Protein AF-A0A5F8H776-F1 (afdb_monomer_lite)

Organism: Monodelphis domestica (NCBI:txid13616)

Radius of gyration: 31.59 Å; chains: 1; bounding box: 44×84×73 Å

Secondary structure (DSSP, 8-state):
-HHHHHHHHHHHHHHHHHHHHHHHHHHHHHHHGGGSHHHHTTHHHHHHHHHHHHHT--SS----HHHHHH--GGGG----TTSHHHHHHS--SSS------PPP----TTTSPPPPPPPPP-----------PPPP-

Structure (mmCIF, N/CA/C/O backbone):
data_AF-A0A5F8H776-F1
#
_entry.id   AF-A0A5F8H776-F1
#
loop_
_atom_site.group_PDB
_atom_site.id
_atom_site.type_symbol
_atom_site.label_atom_id
_atom_site.label_alt_id
_atom_site.label_comp_id
_atom_site.label_asym_id
_atom_site.label_entity_id
_atom_site.label_seq_id
_atom_site.pdbx_PDB_ins_code
_atom_site.Cartn_x
_atom_site.Cartn_y
_atom_site.Cartn_z
_atom_site.occupancy
_atom_site.B_iso_or_equiv
_atom_site.auth_seq_id
_atom_site.auth_comp_id
_atom_site.auth_asym_id
_atom_site.auth_atom_id
_atom_site.pdbx_PDB_model_num
ATOM 1 N N . MET A 1 1 ? 20.740 -5.719 -23.276 1.00 62.81 1 MET A N 1
ATOM 2 C CA . MET A 1 1 ? 20.007 -6.564 -22.302 1.00 62.81 1 MET A CA 1
ATOM 3 C C . MET A 1 1 ? 20.424 -6.310 -20.851 1.00 62.81 1 MET A C 1
ATOM 5 O O . MET A 1 1 ? 19.534 -6.065 -20.051 1.00 62.81 1 MET A O 1
ATOM 9 N N . TRP A 1 2 ? 21.721 -6.272 -20.513 1.00 81.56 2 TRP A N 1
ATOM 10 C CA . TRP A 1 2 ? 22.219 -6.060 -19.136 1.00 81.56 2 TRP A CA 1
ATOM 11 C C . TRP A 1 2 ? 21.735 -4.767 -18.444 1.00 81.56 2 TRP A C 1
ATOM 13 O O . TRP A 1 2 ? 21.344 -4.794 -17.279 1.00 81.56 2 TRP A O 1
ATOM 23 N N . ALA A 1 3 ? 21.694 -3.645 -19.167 1.00 90.19 3 ALA A N 1
ATOM 24 C CA . ALA A 1 3 ? 21.239 -2.368 -18.610 1.00 90.19 3 ALA A CA 1
ATOM 25 C C . ALA A 1 3 ? 19.757 -2.398 -18.186 1.00 90.19 3 ALA A C 1
ATOM 27 O O . ALA A 1 3 ? 19.393 -1.852 -17.147 1.00 90.19 3 ALA A O 1
ATOM 28 N N . LEU A 1 4 ? 18.901 -3.084 -18.953 1.00 90.25 4 LEU A N 1
ATOM 29 C CA . LEU A 1 4 ? 17.468 -3.174 -18.663 1.00 90.25 4 LEU A CA 1
ATOM 30 C C . LEU A 1 4 ? 17.189 -4.088 -17.464 1.00 90.25 4 LEU A C 1
ATOM 32 O O . LEU A 1 4 ? 16.355 -3.760 -16.622 1.00 90.25 4 LEU A O 1
ATOM 36 N N . SER A 1 5 ? 17.901 -5.212 -17.353 1.00 89.19 5 SER A N 1
ATOM 37 C CA . SER A 1 5 ? 17.802 -6.092 -16.184 1.00 89.19 5 SER A CA 1
ATOM 38 C C . SER A 1 5 ? 18.318 -5.411 -14.915 1.00 89.19 5 SER A C 1
ATOM 40 O O . SER A 1 5 ? 17.674 -5.518 -13.874 1.00 89.19 5 SER A O 1
ATOM 42 N N . ALA A 1 6 ? 19.419 -4.656 -15.007 1.00 93.06 6 ALA A N 1
ATOM 43 C CA . ALA A 1 6 ? 19.951 -3.882 -13.886 1.00 93.06 6 ALA A CA 1
ATOM 44 C C . ALA A 1 6 ? 18.955 -2.808 -13.418 1.00 93.06 6 ALA A C 1
ATOM 46 O O . ALA A 1 6 ? 18.639 -2.731 -12.230 1.00 93.06 6 ALA A O 1
ATOM 47 N N . LEU A 1 7 ? 18.383 -2.042 -14.355 1.00 92.12 7 LEU A N 1
ATOM 48 C CA . LEU A 1 7 ? 17.344 -1.057 -14.052 1.00 92.12 7 LEU A CA 1
ATOM 49 C C . LEU A 1 7 ? 16.106 -1.712 -13.426 1.00 92.12 7 LEU A C 1
ATOM 51 O O . LEU A 1 7 ? 15.575 -1.214 -12.436 1.00 92.12 7 LEU A O 1
ATOM 55 N N . SER A 1 8 ? 15.655 -2.843 -13.973 1.00 91.56 8 SER A N 1
ATOM 56 C CA . SER A 1 8 ? 14.513 -3.582 -13.432 1.00 91.56 8 SER A CA 1
ATOM 57 C C . SER A 1 8 ? 14.758 -4.041 -11.995 1.00 91.56 8 SER A C 1
ATOM 59 O O . SER A 1 8 ? 13.864 -3.894 -11.163 1.00 91.56 8 SER A O 1
ATOM 61 N N . SER A 1 9 ? 15.959 -4.540 -11.687 1.00 91.81 9 SER A N 1
ATOM 62 C CA . SER A 1 9 ? 16.340 -4.921 -10.323 1.00 91.81 9 SER A CA 1
ATOM 63 C C . SER A 1 9 ? 16.273 -3.724 -9.379 1.00 91.81 9 SER A C 1
ATOM 65 O O . SER A 1 9 ? 15.569 -3.772 -8.374 1.00 91.81 9 SER A O 1
ATOM 67 N N . TYR A 1 10 ? 16.910 -2.610 -9.752 1.00 93.69 10 TYR A N 1
ATOM 68 C CA . TYR A 1 10 ? 16.922 -1.396 -8.936 1.00 93.69 10 TYR A CA 1
ATOM 69 C C . TYR A 1 10 ? 15.509 -0.859 -8.655 1.00 93.69 10 TYR A C 1
ATOM 71 O O . TYR A 1 10 ? 15.172 -0.512 -7.521 1.00 93.69 10 TYR A O 1
ATOM 79 N N . LEU A 1 11 ? 14.644 -0.824 -9.674 1.00 91.25 11 LEU A N 1
ATOM 80 C CA . LEU A 1 11 ? 13.258 -0.378 -9.517 1.00 91.25 11 LEU A CA 1
ATOM 81 C C . LEU A 1 11 ? 12.442 -1.317 -8.620 1.00 91.25 11 LEU A C 1
ATOM 83 O O . LEU A 1 11 ? 11.622 -0.840 -7.831 1.00 91.25 11 LEU A O 1
ATOM 87 N N . ARG A 1 12 ? 12.665 -2.633 -8.712 1.00 92.25 12 ARG A N 1
ATOM 88 C CA . ARG A 1 12 ? 12.017 -3.622 -7.837 1.00 92.25 12 ARG A CA 1
ATOM 89 C C . ARG A 1 12 ? 12.442 -3.447 -6.385 1.00 92.25 12 ARG A C 1
ATOM 91 O O . ARG A 1 12 ? 11.573 -3.477 -5.516 1.00 92.25 12 ARG A O 1
ATOM 98 N N . ASP A 1 13 ? 13.718 -3.184 -6.129 1.00 93.38 13 ASP A N 1
ATOM 99 C CA . ASP A 1 13 ? 14.226 -2.942 -4.775 1.00 93.38 13 ASP A CA 1
ATOM 100 C C . ASP A 1 13 ? 13.624 -1.669 -4.170 1.00 93.38 13 ASP A C 1
ATOM 102 O O . ASP A 1 13 ? 13.089 -1.686 -3.058 1.00 93.38 13 ASP A O 1
ATOM 106 N N . GLN A 1 14 ? 13.605 -0.574 -4.937 1.00 94.62 14 GLN A N 1
ATOM 107 C CA . GLN A 1 14 ? 12.960 0.678 -4.528 1.00 94.62 14 GLN A CA 1
ATOM 108 C C . GLN A 1 14 ? 11.465 0.490 -4.239 1.00 94.62 14 GLN A C 1
ATOM 110 O O . GLN A 1 14 ? 10.937 0.999 -3.245 1.00 94.62 14 GLN A O 1
ATOM 115 N N . TYR A 1 15 ? 10.763 -0.253 -5.093 1.00 93.06 15 TYR A N 1
ATOM 116 C CA . TYR A 1 15 ? 9.346 -0.539 -4.900 1.00 93.06 15 TYR A CA 1
ATOM 117 C C . TYR A 1 15 ? 9.097 -1.437 -3.677 1.00 93.06 15 TYR A C 1
ATOM 119 O O . TYR A 1 15 ? 8.172 -1.166 -2.908 1.00 93.06 15 TYR A O 1
ATOM 127 N N . CYS A 1 16 ? 9.952 -2.435 -3.438 1.00 95.38 16 CYS A N 1
ATOM 128 C CA . CYS A 1 16 ? 9.923 -3.276 -2.241 1.00 95.38 16 CYS A CA 1
ATOM 129 C C . CYS A 1 16 ? 10.079 -2.432 -0.968 1.00 95.38 16 CYS A C 1
ATOM 131 O O . CYS A 1 16 ? 9.277 -2.561 -0.042 1.00 95.38 16 CYS A O 1
ATOM 133 N N . TYR A 1 17 ? 11.034 -1.496 -0.941 1.00 95.88 17 TYR A N 1
ATOM 134 C CA . TYR A 1 17 ? 11.229 -0.596 0.199 1.00 95.88 17 TYR A CA 1
ATOM 135 C C . TYR A 1 17 ? 9.981 0.254 0.490 1.00 95.88 17 TYR A C 1
ATOM 137 O O . TYR A 1 17 ? 9.512 0.320 1.628 1.00 95.88 17 TYR A O 1
ATOM 145 N N . ARG A 1 18 ? 9.370 0.841 -0.549 1.00 95.50 18 ARG A N 1
ATOM 146 C CA . ARG A 1 18 ? 8.117 1.607 -0.407 1.00 95.50 18 ARG A CA 1
ATOM 147 C C . ARG A 1 18 ? 6.964 0.738 0.096 1.00 95.50 18 ARG A C 1
ATOM 149 O O . ARG A 1 18 ? 6.189 1.193 0.936 1.00 95.50 18 ARG A O 1
ATOM 156 N N . ARG A 1 19 ? 6.850 -0.511 -0.373 1.00 95.31 19 ARG A N 1
ATOM 157 C CA . ARG A 1 19 ? 5.840 -1.460 0.124 1.00 95.31 19 ARG A CA 1
ATOM 158 C C . ARG A 1 19 ? 6.065 -1.811 1.588 1.00 95.31 19 ARG A C 1
ATOM 160 O O . ARG A 1 19 ? 5.100 -1.779 2.341 1.00 95.31 19 ARG A O 1
ATOM 167 N N . ARG A 1 20 ? 7.308 -2.069 2.013 1.00 96.69 20 ARG A N 1
ATOM 168 C CA . ARG A 1 20 ? 7.642 -2.310 3.430 1.00 96.69 20 ARG A CA 1
ATOM 169 C C . ARG A 1 20 ? 7.168 -1.158 4.308 1.00 96.69 20 ARG A C 1
ATOM 171 O O . ARG A 1 20 ? 6.446 -1.403 5.265 1.00 96.69 20 ARG A O 1
ATOM 178 N N . LEU A 1 21 ? 7.470 0.082 3.921 1.00 96.69 21 LEU A N 1
ATOM 179 C CA . LEU A 1 21 ? 7.008 1.272 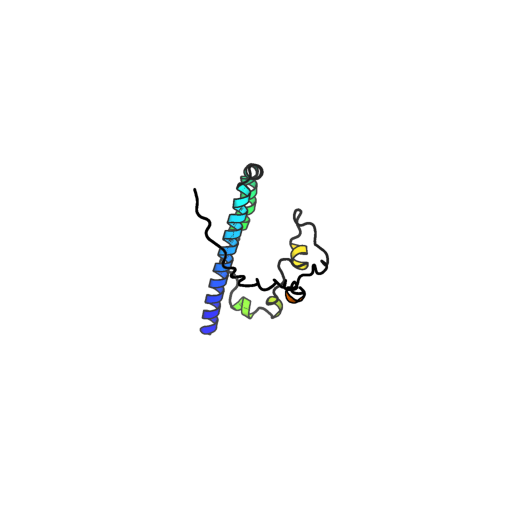4.639 1.00 96.69 21 LEU A CA 1
ATOM 180 C C . LEU A 1 21 ? 5.477 1.313 4.755 1.00 96.69 21 LEU A C 1
ATOM 182 O O . LEU A 1 21 ? 4.951 1.543 5.843 1.00 96.69 21 LEU A O 1
ATOM 186 N N . MET A 1 22 ? 4.751 1.062 3.662 1.00 95.62 22 MET A N 1
ATOM 187 C CA . MET A 1 22 ? 3.282 1.061 3.684 1.00 95.62 22 MET A CA 1
ATOM 188 C C . MET A 1 22 ? 2.708 -0.043 4.577 1.00 95.62 22 MET A C 1
ATOM 190 O O . MET A 1 22 ? 1.741 0.206 5.295 1.00 95.62 22 MET A O 1
ATOM 194 N N . LEU A 1 23 ? 3.315 -1.232 4.580 1.00 95.75 23 LEU A N 1
ATOM 195 C CA . LEU A 1 23 ? 2.913 -2.333 5.456 1.00 95.75 23 LEU A CA 1
ATOM 196 C C . LEU A 1 23 ? 3.175 -2.007 6.927 1.00 95.75 23 LEU A C 1
ATOM 198 O O . LEU A 1 23 ? 2.276 -2.166 7.745 1.00 95.75 23 LEU A O 1
ATOM 202 N N . THR A 1 24 ? 4.345 -1.457 7.255 1.00 96.56 24 THR A N 1
ATOM 203 C CA . THR A 1 24 ? 4.645 -0.990 8.614 1.00 96.56 24 THR A CA 1
ATOM 204 C C . THR A 1 24 ? 3.666 0.096 9.058 1.00 96.56 24 THR A C 1
ATOM 206 O O . THR A 1 24 ? 3.178 0.068 10.185 1.00 96.56 24 THR A O 1
ATOM 209 N N . ARG A 1 25 ? 3.325 1.045 8.177 1.00 96.75 25 ARG A N 1
ATOM 210 C CA . ARG A 1 25 ? 2.331 2.083 8.481 1.00 96.75 25 ARG A CA 1
ATOM 211 C C . ARG A 1 25 ? 0.952 1.483 8.754 1.00 96.75 25 ARG A C 1
ATOM 213 O O . ARG A 1 25 ? 0.269 1.952 9.663 1.00 96.75 25 ARG A O 1
ATOM 220 N N . LEU A 1 26 ? 0.545 0.471 7.989 1.00 93.88 26 LEU A N 1
ATOM 221 C CA . LEU A 1 26 ? -0.695 -0.264 8.233 1.00 93.88 26 LEU A CA 1
ATOM 222 C C . LEU A 1 26 ? -0.662 -0.939 9.610 1.00 93.88 26 LEU A C 1
ATOM 224 O O . LEU A 1 26 ? -1.606 -0.759 10.374 1.00 93.88 26 LEU A O 1
ATOM 228 N N . ASP A 1 27 ? 0.432 -1.623 9.953 1.00 93.44 27 ASP A N 1
ATOM 229 C CA . ASP A 1 27 ? 0.592 -2.311 11.242 1.00 93.44 27 ASP A CA 1
ATOM 230 C C . ASP A 1 27 ? 0.510 -1.336 12.424 1.00 93.44 27 ASP A C 1
ATOM 232 O O . ASP A 1 27 ? -0.207 -1.581 13.396 1.00 93.44 27 ASP A O 1
ATOM 236 N N . LEU A 1 28 ? 1.183 -0.186 12.324 1.00 94.56 28 LEU A N 1
ATOM 237 C CA . LEU A 1 28 ? 1.118 0.870 13.336 1.00 94.56 28 LEU A CA 1
ATOM 238 C C . LEU A 1 28 ? -0.286 1.474 13.451 1.00 94.56 28 LEU A C 1
ATOM 240 O O . LEU A 1 28 ? -0.764 1.707 14.558 1.00 94.56 28 LEU A O 1
ATOM 244 N N . THR A 1 29 ? -0.967 1.690 12.323 1.00 91.62 29 THR A N 1
ATOM 245 C CA . THR A 1 29 ? -2.339 2.225 12.314 1.00 91.62 29 THR A CA 1
ATOM 246 C C . THR A 1 29 ? -3.316 1.238 12.954 1.00 91.62 29 THR A C 1
ATOM 248 O O . THR A 1 29 ? -4.147 1.642 13.761 1.00 91.62 29 THR A O 1
ATOM 251 N N . ALA A 1 30 ? -3.192 -0.056 12.642 1.00 89.69 30 ALA A N 1
ATOM 252 C CA . ALA A 1 30 ? -3.977 -1.114 13.271 1.00 89.69 30 ALA A CA 1
ATOM 253 C C . ALA A 1 30 ? -3.709 -1.181 14.784 1.00 89.69 30 ALA A C 1
ATOM 255 O O . ALA A 1 30 ? -4.642 -1.267 15.578 1.00 89.69 30 ALA A O 1
ATOM 256 N N . SER A 1 31 ? -2.438 -1.065 15.180 1.00 88.81 31 SER A N 1
ATOM 257 C CA . SER A 1 31 ? -2.021 -1.112 16.583 1.00 88.81 31 SER A CA 1
ATOM 258 C C . SER A 1 31 ? -2.548 0.074 17.397 1.00 88.81 31 SER A C 1
ATOM 260 O O . SER A 1 31 ? -2.961 -0.107 18.540 1.00 88.81 31 SER A O 1
ATOM 262 N N . ALA A 1 32 ? -2.592 1.272 16.805 1.00 90.00 32 ALA A N 1
ATOM 263 C CA . ALA A 1 32 ? -3.075 2.487 17.462 1.00 90.00 32 ALA A CA 1
ATOM 264 C C . ALA A 1 32 ? -4.545 2.394 17.904 1.00 90.00 32 ALA A C 1
ATOM 266 O O . ALA A 1 32 ? -4.934 3.033 18.881 1.00 90.00 32 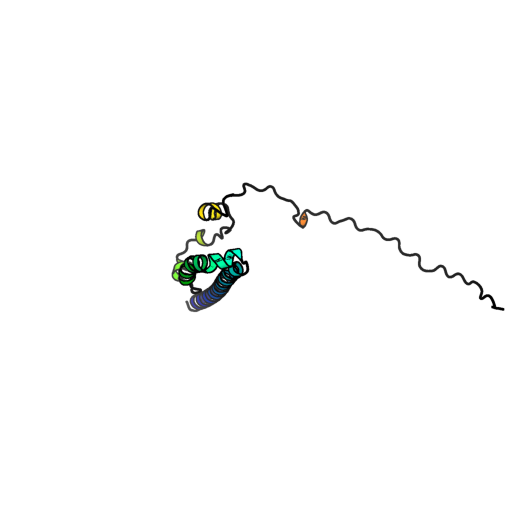ALA A O 1
ATOM 267 N N . PHE A 1 33 ? -5.368 1.570 17.244 1.00 85.44 33 PHE A N 1
ATOM 268 C CA . PHE A 1 33 ? -6.743 1.350 17.693 1.00 85.44 33 PHE A CA 1
ATOM 269 C C . PHE A 1 33 ? -6.801 0.710 19.082 1.00 85.44 33 PHE A C 1
ATOM 271 O O . PHE A 1 33 ? -7.710 1.026 19.838 1.00 85.44 33 PHE A O 1
ATOM 278 N N . HIS A 1 34 ? -5.820 -0.108 19.475 1.00 83.50 34 HIS A N 1
ATOM 279 C CA . HIS A 1 34 ? -5.794 -0.733 20.801 1.00 83.50 34 HIS A CA 1
ATOM 280 C C . HIS A 1 34 ? -5.478 0.240 21.950 1.00 83.50 34 HIS A C 1
ATOM 282 O O . HIS A 1 34 ? -5.485 -0.178 23.102 1.00 83.50 34 HIS A O 1
ATOM 288 N N . TRP A 1 35 ? -5.212 1.521 21.669 1.00 83.44 35 TRP A N 1
ATOM 289 C CA . TRP A 1 35 ? -4.886 2.525 22.692 1.00 83.44 35 TRP A CA 1
ATOM 290 C C . TRP A 1 35 ? -6.113 3.147 23.369 1.00 83.44 35 TRP A C 1
ATOM 292 O O . TRP A 1 35 ? -5.963 3.999 24.238 1.00 83.44 35 TRP A O 1
ATOM 302 N N . THR A 1 36 ? -7.327 2.752 22.977 1.00 84.69 36 THR A N 1
ATOM 303 C CA . THR A 1 36 ? -8.566 3.225 23.611 1.00 84.69 36 THR A CA 1
ATOM 304 C C . THR A 1 36 ? -9.265 2.084 24.346 1.00 84.69 36 THR A C 1
ATOM 306 O O . THR A 1 36 ? -9.390 0.990 23.792 1.00 84.69 36 THR A O 1
ATOM 309 N N . ASP A 1 37 ? -9.794 2.343 25.546 1.00 82.94 37 ASP A N 1
ATOM 310 C CA . ASP A 1 37 ? -10.490 1.334 26.370 1.00 82.94 37 ASP A CA 1
ATOM 311 C C . ASP A 1 37 ? -11.632 0.646 25.607 1.00 82.94 37 ASP A C 1
ATOM 313 O O . ASP A 1 37 ? -11.805 -0.574 25.642 1.00 82.94 37 ASP A O 1
ATOM 317 N N . ARG A 1 38 ? -12.383 1.428 24.818 1.00 79.62 38 ARG A N 1
ATOM 318 C CA . ARG A 1 38 ? -13.478 0.920 23.980 1.00 79.62 38 ARG A CA 1
ATOM 319 C C . ARG A 1 38 ? -12.989 -0.113 22.965 1.00 79.62 38 ARG A C 1
ATOM 321 O O . ARG A 1 38 ? -13.639 -1.140 22.773 1.00 79.62 38 ARG A O 1
ATOM 328 N N . ALA A 1 39 ? -11.866 0.153 22.309 1.00 78.25 39 ALA A N 1
ATOM 329 C CA . ALA A 1 39 ? -11.316 -0.723 21.284 1.00 78.25 39 ALA A CA 1
ATOM 330 C C . ALA A 1 39 ? -10.521 -1.897 21.866 1.00 78.25 39 ALA A C 1
ATOM 332 O O . ALA A 1 39 ? -10.408 -2.925 21.204 1.00 78.25 39 ALA A O 1
ATOM 333 N N . GLN A 1 40 ? -10.032 -1.796 23.105 1.00 78.62 40 GLN A N 1
ATOM 334 C CA . GLN A 1 40 ? -9.384 -2.911 23.795 1.00 78.62 40 GLN A CA 1
ATOM 335 C C . GLN A 1 40 ? -10.343 -4.106 23.929 1.00 78.62 40 GLN A C 1
ATOM 337 O O . GLN A 1 40 ? -9.965 -5.231 23.601 1.00 78.62 40 GLN A O 1
ATOM 342 N N . SER A 1 41 ? -11.616 -3.850 24.268 1.00 84.88 41 SER A N 1
ATOM 343 C CA . SER A 1 41 ? -12.668 -4.884 24.331 1.00 84.88 41 SER A CA 1
ATOM 344 C C . SER A 1 41 ? -12.932 -5.588 22.990 1.00 84.88 41 SER A C 1
ATOM 346 O O . SER A 1 41 ? -13.293 -6.761 22.959 1.00 84.88 41 SER A O 1
ATOM 348 N N . GLN A 1 42 ? -12.718 -4.886 21.873 1.00 87.25 42 GLN A N 1
ATOM 349 C CA . GLN A 1 42 ? -12.907 -5.395 20.508 1.00 87.25 42 GLN A CA 1
ATOM 350 C C . GLN A 1 42 ? -11.588 -5.826 19.851 1.00 87.25 42 GLN A C 1
ATOM 352 O O . GLN A 1 42 ? -11.569 -6.216 18.682 1.00 87.25 42 GLN A O 1
ATOM 357 N N . GLY A 1 43 ? -10.474 -5.769 20.587 1.00 87.25 43 GLY A N 1
ATOM 358 C CA . GLY A 1 43 ? -9.141 -5.945 20.030 1.00 87.25 43 GLY A CA 1
ATOM 359 C C . GLY A 1 43 ? -8.939 -7.326 19.416 1.00 87.25 43 GLY A C 1
ATOM 360 O O . GLY A 1 43 ? -8.427 -7.433 18.306 1.00 87.25 43 GLY A O 1
ATOM 361 N N . ALA A 1 44 ? -9.410 -8.379 20.088 1.00 87.88 44 ALA A N 1
ATOM 362 C CA . ALA A 1 44 ? -9.324 -9.744 19.574 1.00 87.88 44 ALA A CA 1
ATOM 363 C C . ALA A 1 44 ? -10.115 -9.920 18.266 1.00 87.88 44 ALA A C 1
ATOM 365 O O . ALA A 1 44 ? -9.597 -10.482 17.302 1.00 87.88 44 ALA A O 1
ATOM 366 N N . ALA A 1 45 ? -11.339 -9.385 18.205 1.00 90.88 45 ALA A N 1
ATOM 367 C CA . ALA A 1 45 ? -12.171 -9.437 17.005 1.00 90.88 45 ALA A CA 1
ATOM 368 C C . ALA A 1 45 ? -11.508 -8.703 15.828 1.00 90.88 45 ALA A C 1
ATOM 370 O O . ALA A 1 45 ? -11.423 -9.243 14.727 1.00 90.88 45 ALA A O 1
ATOM 371 N N . MET A 1 46 ? -10.964 -7.508 16.072 1.00 89.69 46 MET A N 1
ATOM 372 C CA . MET A 1 46 ? -10.254 -6.728 15.058 1.00 89.69 46 MET A CA 1
ATOM 373 C C . MET A 1 46 ? -8.991 -7.443 14.557 1.00 89.69 46 MET A C 1
ATOM 375 O O . MET A 1 46 ? -8.787 -7.551 13.347 1.00 89.69 46 MET A O 1
ATOM 379 N N . THR A 1 47 ? -8.172 -7.986 15.462 1.00 89.81 47 THR A N 1
ATOM 380 C CA . THR A 1 47 ? -6.968 -8.751 15.103 1.00 89.81 47 THR A CA 1
ATOM 381 C C . THR A 1 47 ? -7.314 -9.980 14.269 1.00 89.81 47 THR A C 1
ATOM 383 O O . THR A 1 47 ? -6.638 -10.246 13.277 1.00 89.81 47 THR A O 1
ATOM 386 N N . ASN A 1 48 ? -8.390 -10.696 14.607 1.00 92.81 48 ASN A N 1
ATOM 387 C CA . ASN A 1 48 ? -8.839 -11.867 13.850 1.00 92.81 48 ASN A CA 1
ATOM 388 C C . ASN A 1 48 ? -9.226 -11.522 12.404 1.00 92.81 48 ASN A C 1
ATOM 390 O O . ASN A 1 48 ? -8.971 -12.321 11.506 1.00 92.81 48 ASN A O 1
ATOM 394 N N . VAL A 1 49 ? -9.783 -10.331 12.162 1.00 91.88 49 VAL A N 1
ATOM 395 C CA . VAL A 1 49 ? -10.114 -9.861 10.806 1.00 91.88 49 VAL A CA 1
ATOM 396 C C . VAL A 1 49 ? -8.876 -9.351 10.060 1.00 91.88 49 VAL A C 1
ATOM 398 O O . VAL A 1 49 ? -8.688 -9.668 8.886 1.00 91.88 49 VAL A O 1
ATOM 401 N N . LEU A 1 50 ? -8.013 -8.564 10.712 1.00 90.75 50 LEU A N 1
ATOM 402 C CA . LEU A 1 50 ? -6.876 -7.912 10.048 1.00 90.75 50 LEU A CA 1
ATOM 403 C C . LEU A 1 50 ? -5.697 -8.853 9.787 1.00 90.75 50 LEU A C 1
ATOM 405 O O . LEU A 1 50 ? -5.028 -8.718 8.763 1.00 90.75 50 LEU A O 1
ATOM 409 N N . LYS A 1 51 ? -5.433 -9.813 10.678 1.00 92.44 51 LYS A N 1
ATOM 410 C CA . LYS A 1 51 ? -4.299 -10.742 10.570 1.00 92.44 51 LYS A CA 1
ATOM 411 C C . LYS A 1 51 ? -4.260 -11.528 9.248 1.00 92.44 51 LYS A C 1
ATOM 413 O O . LYS A 1 51 ? -3.201 -11.499 8.619 1.00 92.44 51 LYS A O 1
ATOM 418 N N . PRO A 1 52 ? -5.342 -12.181 8.772 1.00 95.38 52 PRO A N 1
ATOM 419 C CA . PRO A 1 52 ? -5.300 -12.904 7.498 1.00 95.38 52 PRO A CA 1
ATOM 420 C C . PRO A 1 52 ? -5.071 -11.965 6.307 1.00 95.38 52 PRO A C 1
ATOM 422 O O . PRO A 1 52 ? -4.274 -12.275 5.422 1.00 95.38 52 PRO A O 1
ATOM 425 N N . LEU A 1 53 ? -5.689 -10.777 6.313 1.00 93.25 53 LEU A N 1
ATOM 426 C CA . LEU A 1 53 ? -5.467 -9.765 5.276 1.00 93.25 53 LEU A CA 1
ATOM 427 C C . LEU A 1 53 ? -4.003 -9.324 5.250 1.00 93.25 53 LEU A C 1
ATOM 429 O O . LEU A 1 53 ? -3.390 -9.251 4.189 1.00 93.25 53 LEU A O 1
ATOM 433 N N . ARG A 1 54 ? -3.420 -9.079 6.426 1.00 94.38 54 ARG A N 1
ATOM 434 C CA . ARG A 1 54 ? -2.028 -8.658 6.564 1.00 94.38 54 ARG A CA 1
ATOM 435 C C . ARG A 1 54 ? -1.032 -9.730 6.119 1.00 94.38 54 ARG A C 1
ATOM 437 O O . ARG A 1 54 ? -0.007 -9.374 5.537 1.00 94.38 54 ARG A O 1
ATOM 444 N N . GLN A 1 55 ? -1.324 -11.008 6.371 1.00 93.19 55 GLN A N 1
ATOM 445 C CA . GLN A 1 55 ? -0.505 -12.149 5.936 1.00 93.19 55 GLN A CA 1
ATOM 446 C C . GLN A 1 55 ? -0.485 -12.313 4.412 1.00 93.19 55 GLN A C 1
ATOM 448 O O . GLN A 1 55 ? 0.539 -12.702 3.858 1.00 93.19 55 GLN A O 1
ATOM 453 N N . GLY A 1 56 ? -1.577 -11.961 3.726 1.00 92.25 56 GLY A N 1
ATOM 454 C CA . GLY A 1 56 ? -1.630 -11.950 2.261 1.00 92.25 56 GLY A CA 1
ATOM 455 C C . GLY A 1 56 ? -0.825 -10.820 1.606 1.00 92.25 56 GLY A C 1
ATOM 456 O O . GLY A 1 56 ? -0.643 -10.816 0.389 1.00 92.25 56 GLY A O 1
ATOM 457 N N . LEU A 1 57 ? -0.335 -9.848 2.382 1.00 93.19 57 LEU A N 1
ATOM 458 C CA . LEU A 1 57 ? 0.389 -8.690 1.868 1.00 93.19 57 LEU A CA 1
ATOM 459 C C . LEU A 1 57 ? 1.904 -8.859 2.033 1.00 93.19 57 LEU A C 1
ATOM 461 O O . LEU A 1 57 ? 2.463 -8.634 3.108 1.00 93.19 57 LEU A O 1
ATOM 465 N N . ALA A 1 58 ? 2.574 -9.190 0.929 1.00 93.62 58 ALA A N 1
ATOM 466 C CA . ALA A 1 58 ? 4.030 -9.266 0.855 1.00 93.62 58 ALA A CA 1
ATOM 467 C C . ALA A 1 58 ? 4.656 -7.939 0.373 1.00 93.62 58 ALA A C 1
ATOM 469 O O . ALA A 1 58 ? 4.066 -7.238 -0.464 1.00 93.62 58 ALA A O 1
ATOM 470 N N . PRO A 1 59 ? 5.848 -7.560 0.861 1.00 93.75 59 PRO A N 1
ATOM 471 C CA . PRO A 1 59 ? 6.587 -6.429 0.310 1.00 93.75 59 PRO A CA 1
ATOM 472 C C . PRO A 1 59 ? 7.127 -6.694 -1.103 1.00 93.75 59 PRO A C 1
ATOM 474 O O . PRO A 1 59 ? 7.297 -5.753 -1.876 1.00 93.75 59 PRO A O 1
ATOM 477 N N . GLU A 1 60 ? 7.338 -7.953 -1.471 1.00 93.06 60 GLU A N 1
ATOM 478 C CA . GLU A 1 60 ? 7.805 -8.372 -2.786 1.00 93.06 60 GLU A CA 1
ATOM 479 C C . GLU A 1 60 ? 6.724 -8.147 -3.854 1.00 93.06 60 GLU A C 1
ATOM 481 O O . GLU A 1 60 ? 5.534 -8.406 -3.656 1.00 93.06 60 GLU A O 1
ATOM 486 N N . SER A 1 61 ? 7.135 -7.657 -5.024 1.00 87.81 61 SER A N 1
ATOM 487 C CA . SER A 1 61 ? 6.228 -7.476 -6.155 1.00 87.81 61 SER A CA 1
ATOM 488 C C . SER A 1 61 ? 6.138 -8.735 -7.010 1.00 87.81 61 SER A C 1
ATOM 490 O O . SER A 1 61 ? 7.160 -9.220 -7.495 1.00 87.81 61 SER A O 1
ATOM 492 N N . ALA A 1 62 ? 4.917 -9.171 -7.324 1.00 88.88 62 ALA A N 1
ATOM 493 C CA . ALA A 1 62 ? 4.671 -10.190 -8.351 1.00 88.88 62 ALA A CA 1
ATOM 494 C C . ALA A 1 62 ? 4.909 -9.675 -9.790 1.00 88.88 62 ALA A C 1
ATOM 496 O O . ALA A 1 62 ? 4.916 -10.447 -10.745 1.00 88.88 62 ALA A O 1
ATOM 497 N N . ILE A 1 63 ? 5.111 -8.363 -9.957 1.00 87.25 63 ILE A N 1
ATOM 498 C CA . ILE A 1 63 ? 5.321 -7.716 -11.254 1.00 87.25 63 ILE A CA 1
ATOM 499 C C . ILE A 1 63 ? 6.745 -8.006 -11.742 1.00 87.25 63 ILE A C 1
ATOM 501 O O . ILE A 1 63 ? 7.726 -7.636 -11.095 1.00 87.25 63 ILE A O 1
ATOM 505 N N . SER A 1 64 ? 6.853 -8.652 -12.904 1.00 88.25 64 SER A N 1
ATOM 506 C CA . SER A 1 64 ? 8.128 -8.892 -13.591 1.00 88.25 64 SER A CA 1
ATOM 507 C C . SER A 1 64 ? 8.379 -7.868 -14.703 1.00 88.25 64 SER A C 1
ATOM 509 O O . SER A 1 64 ? 7.464 -7.174 -15.144 1.00 88.25 64 SER A O 1
ATOM 511 N N . LEU A 1 65 ? 9.615 -7.808 -15.208 1.00 87.31 65 LEU A N 1
ATOM 512 C CA . LEU A 1 65 ? 9.967 -6.965 -16.355 1.00 87.31 65 LEU A CA 1
ATOM 513 C C . LEU A 1 65 ? 9.088 -7.258 -17.582 1.00 87.31 65 LEU A C 1
ATOM 515 O O . LEU A 1 65 ? 8.676 -6.331 -18.269 1.00 87.31 65 LEU A O 1
ATOM 519 N N . ALA A 1 66 ? 8.741 -8.528 -17.818 1.00 88.38 66 ALA A N 1
ATOM 520 C CA . ALA A 1 66 ? 7.849 -8.914 -18.909 1.00 88.38 66 ALA A CA 1
ATOM 521 C C . ALA A 1 66 ? 6.451 -8.290 -18.762 1.00 88.38 66 ALA A C 1
ATOM 523 O O . ALA A 1 66 ? 5.900 -7.815 -19.748 1.00 88.38 66 ALA A O 1
ATOM 524 N N . HIS A 1 67 ? 5.912 -8.207 -17.539 1.00 87.44 67 HIS A N 1
ATOM 525 C CA . HIS A 1 67 ? 4.630 -7.538 -17.286 1.00 87.44 67 HIS A CA 1
ATOM 526 C C . HIS A 1 67 ? 4.697 -6.039 -17.603 1.00 87.44 67 HIS A C 1
ATOM 528 O O . HIS A 1 67 ? 3.753 -5.485 -18.156 1.00 87.44 67 HIS A O 1
ATOM 534 N N . VAL A 1 68 ? 5.819 -5.388 -17.278 1.00 85.25 68 VAL A N 1
ATOM 535 C CA . VAL A 1 68 ? 6.033 -3.965 -17.578 1.00 85.25 68 VAL A CA 1
ATOM 536 C C . VAL A 1 68 ? 6.142 -3.742 -19.087 1.00 85.25 68 VAL A C 1
ATOM 538 O O . VAL A 1 68 ? 5.493 -2.849 -19.615 1.00 85.25 68 VAL A O 1
ATOM 541 N N . LEU A 1 69 ? 6.900 -4.574 -19.802 1.00 85.81 69 LEU A N 1
ATOM 542 C CA . LEU A 1 69 ? 7.042 -4.455 -21.258 1.00 85.81 69 LEU A CA 1
ATOM 543 C C . LEU A 1 69 ? 5.754 -4.807 -22.015 1.00 85.81 69 LEU A C 1
ATOM 545 O O . LEU A 1 69 ? 5.485 -4.227 -23.061 1.00 85.81 69 LEU A O 1
ATOM 549 N N . ALA A 1 70 ? 4.952 -5.732 -21.486 1.00 86.81 70 ALA A N 1
ATOM 550 C CA . ALA A 1 70 ? 3.647 -6.085 -22.042 1.00 86.81 70 ALA A CA 1
ATOM 551 C C . ALA A 1 70 ? 2.559 -5.041 -21.732 1.00 86.81 70 ALA A C 1
ATOM 553 O O . ALA A 1 70 ? 1.491 -5.064 -22.349 1.00 86.81 70 ALA A O 1
ATOM 554 N N . SER A 1 71 ? 2.798 -4.136 -20.775 1.00 83.88 71 SER A N 1
ATOM 555 C CA . SER A 1 71 ? 1.833 -3.098 -20.421 1.00 83.88 71 SER A CA 1
ATOM 556 C C . SER A 1 71 ? 1.670 -2.100 -21.572 1.00 83.88 71 SER A C 1
ATOM 558 O O . SER A 1 71 ? 2.631 -1.507 -22.056 1.00 83.88 71 SER A O 1
ATOM 560 N N . ARG A 1 72 ? 0.429 -1.922 -22.040 1.00 78.44 72 ARG A N 1
ATOM 561 C CA . ARG A 1 72 ? 0.083 -0.858 -22.994 1.00 78.44 72 ARG A CA 1
ATOM 562 C C . ARG A 1 72 ? 0.107 0.496 -22.278 1.00 78.44 72 ARG A C 1
ATOM 564 O O . ARG A 1 72 ? -0.042 0.552 -21.056 1.00 78.44 72 ARG A O 1
ATOM 571 N N . ALA A 1 73 ? 0.245 1.580 -23.044 1.00 64.12 73 ALA A N 1
ATOM 572 C CA . ALA A 1 73 ? 0.407 2.948 -22.537 1.00 64.12 73 ALA A CA 1
ATOM 573 C C . ALA A 1 73 ? -0.605 3.352 -21.439 1.00 64.12 73 ALA A C 1
ATOM 575 O O . ALA A 1 73 ? -0.253 4.092 -20.519 1.00 64.12 73 ALA A O 1
ATOM 576 N N . ASP A 1 74 ? -1.824 2.810 -21.470 1.00 61.62 74 ASP A N 1
ATOM 577 C CA . ASP A 1 74 ? -2.914 3.160 -20.553 1.00 61.62 74 ASP A CA 1
ATOM 578 C C . ASP A 1 74 ? -2.675 2.777 -19.079 1.00 61.62 74 ASP A C 1
ATOM 580 O O . ASP A 1 74 ? -3.262 3.394 -18.190 1.00 61.62 74 ASP A O 1
ATOM 584 N N . LEU A 1 75 ? -1.784 1.819 -18.780 1.00 60.69 75 LEU A N 1
ATOM 585 C CA . LEU A 1 75 ? -1.459 1.426 -17.395 1.00 60.69 75 LEU A CA 1
ATOM 586 C C . LEU A 1 75 ? -0.506 2.399 -16.686 1.00 60.69 75 LEU A C 1
ATOM 588 O O . LEU A 1 75 ? -0.393 2.370 -15.461 1.00 60.69 75 LEU A O 1
ATOM 592 N N . SER A 1 76 ? 0.158 3.286 -17.433 1.00 59.47 76 SER A N 1
ATOM 593 C CA . SER A 1 76 ? 0.999 4.346 -16.858 1.00 59.47 76 SER A CA 1
ATOM 594 C C . SER A 1 76 ? 0.184 5.521 -16.299 1.00 59.47 76 SER A C 1
ATOM 596 O O . SER A 1 76 ? 0.725 6.396 -15.618 1.00 59.47 76 SER A O 1
ATOM 598 N N . ARG A 1 77 ? -1.131 5.546 -16.555 1.00 66.31 77 ARG A N 1
ATOM 599 C CA . ARG A 1 77 ? -2.019 6.617 -16.114 1.00 66.31 77 ARG A CA 1
ATOM 600 C C . ARG A 1 77 ? -2.290 6.487 -14.617 1.00 66.31 77 ARG A C 1
ATOM 602 O O . ARG A 1 77 ? -3.128 5.703 -14.178 1.00 66.31 77 ARG A O 1
ATOM 609 N N . LEU A 1 78 ? -1.586 7.294 -13.826 1.00 69.12 78 LEU A N 1
ATOM 610 C CA . LEU A 1 78 ? -1.815 7.408 -12.389 1.00 69.12 78 LEU A CA 1
ATOM 611 C C . LEU A 1 78 ? -3.227 7.953 -12.138 1.00 69.12 78 LEU A C 1
ATOM 613 O O . LEU A 1 78 ? -3.504 9.134 -12.346 1.00 69.12 78 LEU A O 1
ATOM 617 N N . VAL A 1 79 ? -4.135 7.084 -11.698 1.00 71.25 79 VAL A N 1
ATOM 618 C CA . VAL A 1 79 ? -5.468 7.496 -11.252 1.00 71.25 79 VAL A CA 1
ATOM 619 C C . VAL A 1 79 ? -5.374 7.895 -9.779 1.00 71.25 79 VAL A C 1
ATOM 621 O O . VAL A 1 79 ? -4.860 7.114 -8.973 1.00 71.25 79 VAL A O 1
ATOM 624 N N . PRO A 1 80 ? -5.869 9.082 -9.384 1.00 76.19 80 PRO A N 1
ATOM 625 C CA . PRO A 1 80 ? -5.883 9.479 -7.984 1.00 76.19 80 PRO A CA 1
ATOM 626 C C . PRO A 1 80 ? -6.618 8.447 -7.124 1.00 76.19 80 PRO A C 1
ATOM 628 O O . PRO A 1 80 ? -7.786 8.144 -7.373 1.00 76.19 80 PRO A O 1
ATOM 631 N N . ALA A 1 81 ? -5.963 7.959 -6.066 1.00 70.25 81 ALA A N 1
ATOM 632 C CA . ALA A 1 81 ? -6.554 6.999 -5.126 1.00 70.25 81 ALA A CA 1
ATOM 633 C C . ALA A 1 81 ? -7.801 7.554 -4.408 1.00 70.25 81 ALA A C 1
ATOM 635 O O . ALA A 1 81 ? -8.644 6.801 -3.934 1.00 70.25 81 ALA A O 1
ATOM 636 N N . THR A 1 82 ? -7.938 8.879 -4.346 1.00 72.38 82 THR A N 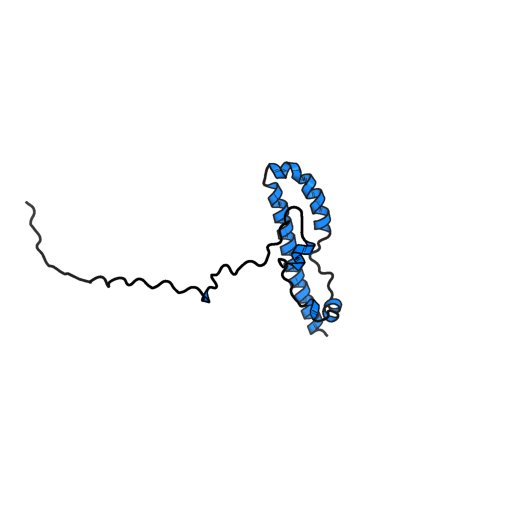1
ATOM 637 C CA . THR A 1 82 ? -9.088 9.591 -3.768 1.00 72.38 82 THR A CA 1
ATOM 638 C C . THR A 1 82 ? -10.135 10.001 -4.804 1.00 72.38 82 THR A C 1
ATOM 640 O O . THR A 1 82 ? -11.130 10.636 -4.442 1.00 72.38 82 THR A O 1
ATOM 643 N N . GLY A 1 83 ? -9.919 9.659 -6.078 1.00 77.31 83 GLY A N 1
ATOM 644 C CA . GLY A 1 83 ? -10.790 10.026 -7.184 1.00 77.31 83 GLY A CA 1
ATOM 645 C C . GLY A 1 83 ? -12.162 9.365 -7.101 1.00 77.31 83 GLY A C 1
ATOM 646 O O . GLY A 1 83 ? -12.358 8.354 -6.424 1.00 77.31 83 GLY A O 1
ATOM 647 N N . ARG A 1 84 ? -13.124 9.924 -7.842 1.00 79.56 84 ARG A N 1
ATOM 648 C CA . ARG A 1 84 ? -14.508 9.430 -7.881 1.00 79.56 84 ARG A CA 1
ATOM 649 C C . ARG A 1 84 ? -14.576 7.932 -8.187 1.00 79.56 84 ARG A C 1
ATOM 651 O O . ARG A 1 84 ? -15.240 7.204 -7.465 1.00 79.56 84 ARG A O 1
ATOM 658 N N . ALA A 1 85 ? -13.842 7.479 -9.205 1.00 80.44 85 ALA A N 1
ATOM 659 C CA . ALA A 1 85 ? -13.789 6.072 -9.601 1.00 80.44 85 ALA A CA 1
ATOM 660 C C . ALA A 1 85 ? -13.269 5.162 -8.474 1.00 80.44 85 ALA A C 1
ATOM 662 O O . ALA A 1 85 ? -13.885 4.145 -8.179 1.00 80.44 85 ALA A O 1
ATOM 663 N N . ALA A 1 86 ? -12.197 5.562 -7.784 1.00 79.25 86 ALA A N 1
ATOM 664 C CA . ALA A 1 86 ? -11.661 4.807 -6.653 1.00 79.25 86 ALA A CA 1
ATOM 665 C C . ALA A 1 86 ? -12.648 4.763 -5.470 1.00 79.25 86 ALA A C 1
ATOM 667 O O . ALA A 1 86 ? -12.822 3.719 -4.843 1.00 79.25 86 ALA A O 1
ATOM 668 N N . ARG A 1 87 ? -13.357 5.868 -5.196 1.00 78.81 87 ARG A N 1
ATOM 669 C CA . ARG A 1 87 ? -14.379 5.942 -4.136 1.00 78.81 87 ARG A CA 1
ATOM 670 C C . ARG A 1 87 ? -15.643 5.142 -4.437 1.00 78.81 87 ARG A C 1
ATOM 672 O O . ARG A 1 87 ? -16.250 4.640 -3.501 1.00 78.81 87 ARG A O 1
ATOM 679 N N . LEU A 1 88 ? -16.028 5.000 -5.707 1.00 77.50 88 LEU A N 1
ATOM 680 C CA . LEU A 1 88 ? -17.169 4.161 -6.097 1.00 77.50 88 LEU A CA 1
ATOM 681 C C . LEU A 1 88 ? -16.942 2.687 -5.741 1.00 77.50 88 LEU A C 1
ATOM 683 O O . LEU A 1 88 ? -17.891 1.998 -5.401 1.00 77.50 88 LEU A O 1
ATOM 687 N N . VAL A 1 89 ? -15.692 2.220 -5.791 1.00 77.62 89 VAL A N 1
ATOM 688 C CA . VAL A 1 89 ? -15.341 0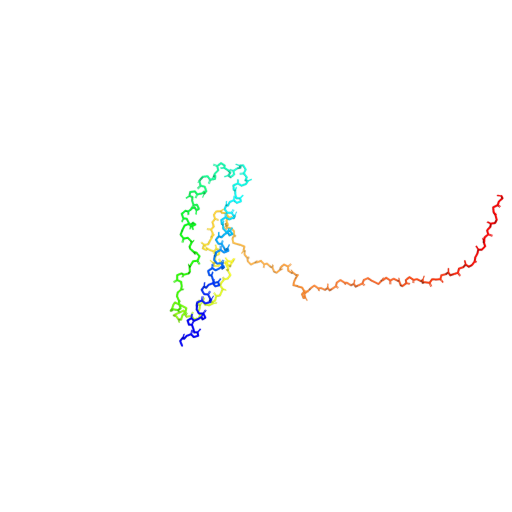.820 -5.493 1.00 77.62 89 VAL A CA 1
ATOM 689 C C . VAL A 1 89 ? -14.950 0.623 -4.021 1.00 77.62 89 VAL A C 1
ATOM 691 O O . VAL A 1 89 ? -15.040 -0.480 -3.496 1.00 77.62 89 VAL A O 1
ATOM 694 N N . THR A 1 90 ? -14.541 1.690 -3.327 1.00 77.81 90 THR A N 1
ATOM 695 C CA . THR A 1 90 ? -14.143 1.661 -1.905 1.00 77.81 90 THR A CA 1
ATOM 696 C C . THR A 1 90 ? -15.201 2.238 -0.956 1.00 77.81 90 THR A C 1
ATOM 698 O O . THR A 1 90 ? -14.907 2.520 0.208 1.00 77.81 90 THR A O 1
ATOM 701 N N . CYS A 1 91 ? -16.439 2.420 -1.427 1.00 73.00 91 CYS A N 1
ATOM 702 C CA . CYS A 1 91 ? -17.547 2.872 -0.593 1.00 73.00 91 CYS A CA 1
ATOM 703 C C . CYS A 1 91 ? -17.827 1.853 0.521 1.00 73.00 91 CYS A C 1
ATOM 705 O O . CYS A 1 91 ? -17.951 0.654 0.279 1.00 73.00 91 CYS A O 1
ATOM 707 N N . CYS A 1 92 ? -17.934 2.326 1.760 1.00 78.31 92 CYS A N 1
ATOM 708 C CA . CYS A 1 92 ? -18.203 1.470 2.911 1.00 78.31 92 CYS A CA 1
ATOM 709 C C . CYS A 1 92 ? -19.135 2.182 3.898 1.00 78.31 92 CYS A C 1
ATOM 711 O O . CYS A 1 92 ? -19.326 3.396 3.788 1.00 78.31 92 CYS A O 1
ATOM 713 N N . PRO A 1 93 ? -19.701 1.478 4.898 1.00 82.12 93 PRO A N 1
ATOM 714 C CA . PRO A 1 93 ? -20.584 2.096 5.888 1.00 82.12 93 PRO A CA 1
ATOM 715 C C . PRO A 1 93 ? -19.964 3.283 6.648 1.00 82.12 93 PRO A C 1
ATOM 717 O O . PRO A 1 93 ? -20.697 4.089 7.218 1.00 82.12 93 PRO A O 1
ATOM 720 N N . ILE A 1 94 ? -18.634 3.401 6.644 1.00 78.12 94 ILE A N 1
ATOM 721 C CA . ILE A 1 94 ? -17.891 4.525 7.223 1.00 78.12 94 ILE A CA 1
ATOM 722 C C . ILE A 1 94 ? -17.713 5.647 6.181 1.00 78.12 94 ILE A C 1
ATOM 724 O O . ILE A 1 94 ? -18.053 6.795 6.448 1.00 78.12 94 ILE A O 1
ATOM 728 N N . ASN A 1 95 ? -17.261 5.326 4.964 1.00 73.56 95 ASN A N 1
ATOM 729 C CA . ASN A 1 95 ? -17.106 6.267 3.846 1.00 73.56 95 ASN A CA 1
ATOM 730 C C . ASN A 1 95 ? -18.310 6.208 2.895 1.00 73.56 95 ASN A C 1
ATOM 732 O O . ASN A 1 95 ? -18.198 5.766 1.750 1.00 73.56 95 ASN A O 1
ATOM 736 N N . LYS A 1 96 ? -19.473 6.651 3.383 1.00 76.19 96 LYS A N 1
ATOM 737 C CA . LYS A 1 96 ? -20.740 6.616 2.628 1.00 76.19 96 LYS A CA 1
ATOM 738 C C . LYS A 1 96 ? -20.873 7.736 1.597 1.00 76.19 96 LYS A C 1
ATOM 740 O O . LYS A 1 96 ? -21.529 7.560 0.577 1.00 76.19 96 LYS A O 1
ATOM 745 N N . VAL A 1 97 ? -20.295 8.904 1.878 1.00 77.81 97 VAL A N 1
ATOM 746 C CA . VAL A 1 97 ? -20.562 10.124 1.108 1.00 77.81 97 VAL A CA 1
ATOM 747 C C . VAL A 1 97 ? -19.455 10.367 0.088 1.00 77.81 97 VAL A C 1
ATOM 749 O O . VAL A 1 97 ? -18.290 10.587 0.431 1.00 77.81 97 VAL A O 1
ATOM 752 N N . LEU A 1 98 ? -19.833 10.366 -1.189 1.00 76.75 98 LEU A N 1
ATOM 753 C CA . LEU A 1 98 ? -19.003 10.883 -2.265 1.00 76.75 98 LEU A CA 1
ATOM 754 C C . LEU A 1 98 ? -19.275 12.382 -2.400 1.00 76.75 98 LEU A C 1
ATOM 756 O O . LEU A 1 98 ? -20.349 12.780 -2.844 1.00 76.75 98 LEU A O 1
ATOM 760 N N . MET A 1 99 ? -18.302 13.207 -2.007 1.00 75.31 99 MET A N 1
ATOM 761 C CA . MET A 1 99 ? -18.397 14.654 -2.197 1.00 75.31 99 MET A CA 1
ATOM 762 C C . MET A 1 99 ? -18.534 14.948 -3.695 1.00 75.31 99 MET A C 1
ATOM 764 O O . MET A 1 99 ? -17.745 14.447 -4.501 1.00 75.31 99 MET A O 1
ATOM 768 N N . GLY A 1 100 ? -19.558 15.724 -4.054 1.00 81.56 100 GLY A N 1
ATOM 769 C CA . GLY A 1 100 ? -19.754 16.226 -5.412 1.00 81.56 100 GLY A CA 1
ATOM 770 C C . GLY A 1 100 ? -18.638 17.190 -5.838 1.00 81.56 100 GLY A C 1
ATOM 771 O O . GLY A 1 100 ? -17.653 17.349 -5.113 1.00 81.56 100 GLY A O 1
ATOM 772 N N . PRO A 1 101 ? -18.761 17.842 -7.006 1.00 79.38 101 PRO A N 1
ATOM 773 C CA . PRO A 1 101 ? -17.825 18.889 -7.406 1.00 79.38 101 PRO A CA 1
ATOM 774 C C . PRO A 1 101 ? -17.719 19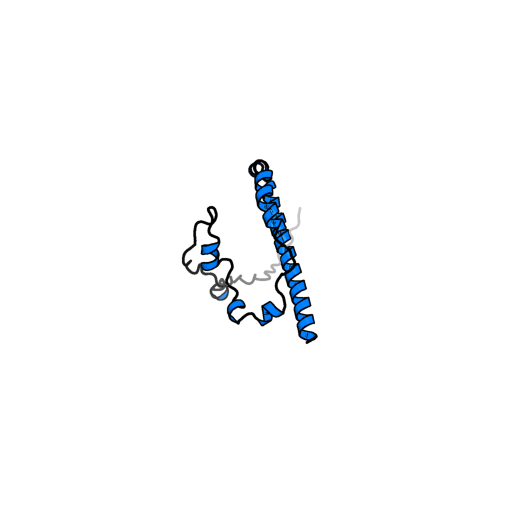.940 -6.291 1.00 79.38 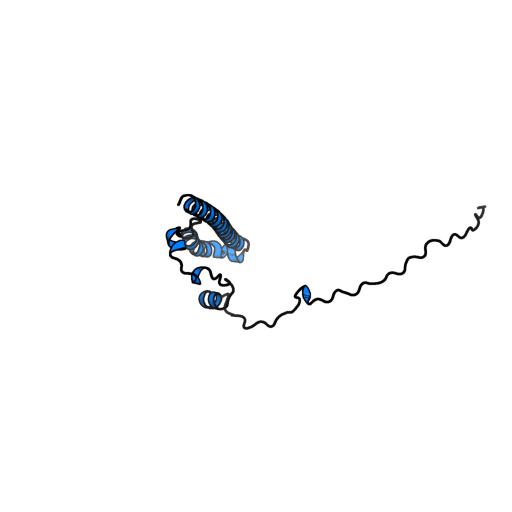101 PRO A C 1
ATOM 776 O O . PRO A 1 101 ? -18.699 20.599 -5.951 1.00 79.38 101 PRO A O 1
ATOM 779 N N . VAL A 1 102 ? -16.537 20.032 -5.675 1.00 78.38 102 VAL A N 1
ATOM 780 C CA . VAL A 1 102 ? -16.251 21.002 -4.615 1.00 78.38 102 VAL A CA 1
ATOM 781 C C . VAL A 1 102 ? -15.811 22.289 -5.310 1.00 78.38 102 VAL A C 1
ATOM 783 O O . VAL A 1 102 ? -14.841 22.228 -6.069 1.00 78.38 102 VAL A O 1
ATOM 786 N N . PRO A 1 103 ? -16.504 23.424 -5.096 1.00 80.81 103 PRO A N 1
ATOM 787 C CA . PRO A 1 103 ? -16.075 24.711 -5.629 1.00 80.81 103 PRO A CA 1
ATOM 788 C C . PRO A 1 103 ? -14.633 24.996 -5.216 1.00 80.81 103 PRO A C 1
ATOM 790 O O . PRO A 1 103 ? -14.225 24.602 -4.118 1.00 80.81 103 PRO A O 1
ATOM 793 N N . ASP A 1 104 ? -13.874 25.664 -6.085 1.00 79.62 104 ASP A N 1
ATOM 794 C CA . ASP A 1 104 ? -12.525 26.103 -5.733 1.00 79.62 104 ASP A CA 1
ATOM 795 C C . ASP A 1 104 ? -12.616 26.920 -4.435 1.00 79.62 104 ASP A C 1
ATOM 797 O O . ASP A 1 104 ? -13.386 27.876 -4.341 1.00 79.62 104 ASP A O 1
ATOM 801 N N . ARG A 1 105 ? -11.903 26.478 -3.395 1.00 77.12 105 ARG A N 1
ATOM 802 C CA . ARG A 1 105 ? -11.938 27.127 -2.075 1.00 77.12 105 ARG A CA 1
ATOM 803 C C . ARG A 1 105 ? -11.002 28.333 -2.004 1.00 77.12 105 ARG A C 1
ATOM 805 O O . ARG A 1 105 ? -10.875 28.920 -0.933 1.00 77.12 105 ARG A O 1
ATOM 812 N N . GLY A 1 106 ? -10.396 28.704 -3.135 1.00 76.38 106 GLY A N 1
ATOM 813 C CA . GLY A 1 106 ? -9.497 29.840 -3.255 1.00 76.38 106 GLY A CA 1
ATOM 814 C C . GLY A 1 106 ? -8.187 29.634 -2.494 1.00 76.38 106 GLY A C 1
ATOM 815 O O . GLY A 1 106 ? -8.006 28.669 -1.749 1.00 76.38 106 GLY A O 1
ATOM 816 N N . GLY A 1 107 ? -7.251 30.560 -2.696 1.00 68.50 107 GLY A N 1
ATOM 817 C CA . GLY A 1 107 ? -5.969 30.565 -1.991 1.00 68.50 107 GLY A CA 1
ATOM 818 C C . GLY A 1 107 ? -4.842 29.873 -2.743 1.00 68.50 107 GLY A C 1
ATOM 819 O O . GLY A 1 107 ? -3.895 29.393 -2.115 1.00 68.50 107 GLY A O 1
ATOM 820 N N . ARG A 1 108 ? -4.887 29.834 -4.084 1.00 81.12 108 ARG A N 1
ATOM 821 C CA . ARG A 1 108 ? -3.645 29.576 -4.816 1.00 81.12 108 ARG A CA 1
ATOM 822 C C . ARG A 1 108 ? -2.650 30.647 -4.370 1.00 81.12 108 ARG A C 1
ATOM 824 O O . ARG A 1 108 ? -3.009 31.822 -4.384 1.00 81.12 108 ARG A O 1
ATOM 831 N N . PRO A 1 109 ? -1.418 30.286 -3.984 1.00 68.25 109 PRO A N 1
ATOM 832 C CA . PRO A 1 109 ? -0.431 31.261 -3.522 1.00 68.25 109 PRO A CA 1
ATOM 833 C C . PRO A 1 109 ? -0.225 32.434 -4.491 1.00 68.25 109 PRO A C 1
ATOM 835 O O . PRO A 1 109 ? 0.091 33.535 -4.064 1.00 68.25 109 PRO A O 1
ATOM 838 N N . ASN A 1 110 ? -0.474 32.198 -5.782 1.00 75.31 110 ASN A N 1
ATOM 839 C CA . ASN A 1 110 ? -0.355 33.184 -6.854 1.00 75.31 110 ASN A CA 1
ATOM 840 C C . ASN A 1 110 ? -1.575 34.120 -6.992 1.00 75.31 110 ASN A C 1
ATOM 842 O O . ASN A 1 110 ? -1.499 35.091 -7.733 1.00 75.31 110 ASN A O 1
ATOM 846 N N . GLU A 1 111 ? -2.699 33.814 -6.341 1.00 77.94 111 GLU A N 1
ATOM 847 C CA . GLU A 1 111 ? -3.940 34.610 -6.345 1.00 77.94 111 GLU A CA 1
ATOM 848 C C . GLU A 1 111 ? -4.087 35.454 -5.066 1.00 77.94 111 GLU A C 1
ATOM 850 O O . GLU A 1 111 ? -5.001 36.269 -4.961 1.00 77.94 111 GLU A O 1
ATOM 855 N N . LEU A 1 112 ? -3.202 35.257 -4.081 1.00 72.44 112 LEU A N 1
ATOM 856 C CA . LEU A 1 112 ? -3.152 36.058 -2.863 1.00 72.44 112 LEU A CA 1
ATOM 857 C C . LEU A 1 112 ? -2.434 37.377 -3.160 1.00 72.44 112 LEU A C 1
ATOM 859 O O . LEU A 1 112 ? -1.230 37.397 -3.415 1.00 72.44 112 LEU A O 1
ATOM 863 N N . GLU A 1 113 ? -3.168 38.485 -3.099 1.00 74.88 113 GLU A N 1
ATOM 864 C CA . GLU A 1 113 ? -2.564 39.815 -3.096 1.00 74.88 113 GLU A CA 1
ATOM 865 C C . GLU A 1 113 ? -1.680 39.959 -1.846 1.00 74.88 113 GLU A C 1
ATOM 867 O O . GLU A 1 113 ? -2.099 39.641 -0.728 1.00 74.88 113 GLU A O 1
ATOM 872 N N . ALA A 1 114 ? -0.425 40.376 -2.030 1.00 76.19 114 ALA A N 1
ATOM 873 C CA . ALA A 1 114 ? 0.495 40.547 -0.913 1.00 76.19 114 ALA A CA 1
ATOM 874 C C . ALA A 1 114 ? -0.055 41.623 0.041 1.00 76.19 114 ALA A C 1
ATOM 876 O O . ALA A 1 114 ? -0.464 42.689 -0.426 1.00 76.19 114 ALA A O 1
ATOM 877 N N . PRO A 1 115 ? -0.061 41.389 1.368 1.00 77.69 115 PRO A N 1
ATOM 878 C CA . PRO A 1 115 ? -0.526 42.398 2.307 1.00 77.69 115 PRO A CA 1
ATOM 879 C C . PRO A 1 115 ? 0.315 43.668 2.149 1.00 77.69 115 PRO A C 1
ATOM 881 O O . PRO A 1 115 ? 1.547 43.607 2.098 1.00 77.69 115 PRO A O 1
ATOM 884 N N . MET A 1 116 ? -0.356 44.818 2.064 1.00 83.56 116 MET A N 1
ATOM 885 C CA . MET A 1 116 ? 0.305 46.106 1.869 1.00 83.56 116 MET A CA 1
ATOM 886 C C . MET A 1 116 ? 1.321 46.350 3.003 1.00 83.56 116 MET A C 1
ATOM 888 O O . MET A 1 116 ? 0.959 46.222 4.178 1.00 83.56 116 MET A O 1
ATOM 892 N N . PRO A 1 117 ? 2.588 46.685 2.701 1.00 82.88 117 PRO A N 1
ATOM 893 C CA . PRO A 1 117 ? 3.586 46.902 3.739 1.00 82.88 117 PRO A CA 1
ATOM 894 C C . PRO A 1 117 ? 3.223 48.125 4.590 1.00 82.88 117 PRO A C 1
ATOM 896 O O . PRO A 1 117 ? 2.863 49.181 4.066 1.00 82.88 117 PRO A O 1
ATOM 899 N N . SER A 1 118 ? 3.344 48.002 5.914 1.00 80.38 118 SER A N 1
ATOM 900 C CA . SER A 1 118 ? 3.174 49.135 6.823 1.00 80.38 118 SER A CA 1
ATOM 901 C C . SER A 1 118 ? 4.428 50.011 6.819 1.00 80.38 118 SER A C 1
ATOM 903 O O . SER A 1 118 ? 5.546 49.548 7.046 1.00 80.38 118 SER A O 1
ATOM 905 N N . TRP A 1 119 ? 4.249 51.306 6.561 1.00 74.25 119 TRP A N 1
ATOM 906 C CA . TRP A 1 119 ? 5.319 52.293 6.678 1.00 74.25 119 TRP A CA 1
ATOM 907 C C . TRP A 1 119 ? 5.487 52.695 8.146 1.00 74.25 119 TRP A C 1
ATOM 909 O O . TRP A 1 119 ? 4.573 53.247 8.754 1.00 74.25 119 TRP A O 1
ATOM 919 N N . GLN A 1 120 ? 6.660 52.437 8.728 1.00 75.94 120 GLN A N 1
ATOM 920 C CA . GLN A 1 120 ? 7.036 53.001 10.025 1.00 75.94 120 GLN A CA 1
ATOM 921 C C . GLN A 1 120 ? 7.781 54.318 9.801 1.00 75.94 120 GLN A C 1
ATOM 923 O O . GLN A 1 120 ? 8.724 54.370 9.009 1.00 75.94 120 GLN A O 1
ATOM 928 N N . SER A 1 121 ? 7.376 55.379 10.507 1.00 70.94 121 SER A N 1
ATOM 929 C CA . SER A 1 121 ? 8.116 56.643 10.490 1.00 70.94 121 SER A CA 1
ATOM 930 C C . SER A 1 121 ? 9.543 56.405 10.986 1.00 70.94 121 SER A C 1
ATOM 932 O O . SER A 1 121 ? 9.762 55.757 12.017 1.00 70.94 121 SER A O 1
ATOM 934 N N . ARG A 1 122 ? 10.527 56.906 10.233 1.00 70.88 122 ARG A N 1
ATOM 935 C CA . ARG A 1 122 ? 11.939 56.873 10.616 1.00 70.88 122 ARG A CA 1
ATOM 936 C C . ARG A 1 122 ? 12.063 57.615 11.944 1.00 70.88 122 ARG A C 1
ATOM 938 O O . ARG A 1 122 ? 11.887 58.826 11.976 1.00 70.88 122 ARG A O 1
ATOM 945 N N . ARG A 1 123 ? 12.342 56.887 13.032 1.00 63.94 123 ARG A N 1
ATOM 946 C CA . ARG A 1 123 ? 12.590 57.475 14.358 1.00 63.94 123 ARG A CA 1
ATOM 947 C C . ARG A 1 123 ? 13.578 58.634 14.203 1.00 63.94 123 ARG A C 1
ATOM 949 O O . ARG A 1 123 ? 14.691 58.417 13.723 1.00 63.94 123 ARG A O 1
ATOM 956 N N . GLU A 1 124 ? 13.160 59.839 14.581 1.00 57.06 124 GLU A N 1
ATOM 957 C CA . GLU A 1 124 ? 14.024 61.016 14.625 1.00 57.06 124 GLU A CA 1
ATOM 958 C C . GLU A 1 124 ? 15.150 60.747 15.625 1.00 57.06 124 GLU A C 1
ATOM 960 O O . GLU A 1 124 ? 14.959 60.699 16.842 1.00 57.06 124 GLU A O 1
ATOM 965 N N . ALA A 1 125 ? 16.342 60.493 15.098 1.00 49.66 125 ALA A N 1
ATOM 966 C CA . ALA A 1 125 ? 17.543 60.417 15.898 1.00 49.66 125 ALA A CA 1
ATOM 967 C C . ALA A 1 125 ? 17.949 61.841 16.311 1.00 49.66 125 ALA A C 1
ATOM 969 O O . ALA A 1 125 ? 18.377 62.630 15.476 1.00 49.66 125 ALA A O 1
ATOM 970 N N . GLY A 1 126 ? 17.883 62.127 17.614 1.00 44.97 126 GLY A N 1
ATOM 971 C CA . GLY A 1 126 ? 18.819 63.048 18.263 1.00 44.97 126 GLY A CA 1
ATOM 972 C C . GLY A 1 126 ? 18.341 64.473 18.546 1.00 44.97 126 GLY A C 1
ATOM 973 O O . GLY A 1 126 ? 18.885 65.425 17.999 1.00 44.97 126 GLY A O 1
ATOM 974 N N . HIS A 1 127 ? 17.476 64.656 19.547 1.00 44.81 127 HIS A N 1
ATOM 975 C CA . HIS A 1 127 ? 17.460 65.910 20.309 1.00 44.81 127 HIS A CA 1
ATOM 976 C C . HIS A 1 127 ? 18.497 65.846 21.440 1.00 44.81 127 HIS A C 1
ATOM 978 O O . HIS A 1 127 ? 18.196 65.478 22.575 1.00 44.81 127 HIS A O 1
ATOM 984 N N . GLN A 1 128 ? 19.744 66.216 21.135 1.00 48.72 128 GLN A N 1
ATOM 985 C CA . GLN A 1 128 ? 20.719 66.593 22.159 1.00 48.72 128 GLN A CA 1
ATOM 986 C C . GLN A 1 128 ? 20.287 67.931 22.768 1.00 48.72 128 GLN A C 1
ATOM 988 O O . GLN A 1 128 ? 20.402 68.975 22.131 1.00 48.72 128 GLN A O 1
ATOM 993 N N . ARG A 1 129 ? 19.807 67.924 24.016 1.00 41.91 129 ARG A N 1
ATOM 994 C CA . ARG A 1 129 ? 19.614 69.152 24.797 1.00 41.91 129 ARG A CA 1
ATOM 995 C C . ARG A 1 129 ? 20.416 69.066 26.090 1.00 41.91 129 ARG A C 1
ATOM 997 O O . ARG A 1 129 ? 20.026 68.419 27.057 1.00 41.91 129 ARG A O 1
ATOM 1004 N N . TRP A 1 130 ? 21.572 69.721 26.060 1.00 38.72 130 TRP A N 1
ATOM 1005 C CA . TRP A 1 130 ? 22.394 70.046 27.219 1.00 38.72 130 TRP A CA 1
ATOM 1006 C C . TRP A 1 130 ? 21.552 70.772 28.279 1.00 38.72 130 TRP A C 1
ATOM 1008 O O . TRP A 1 130 ? 20.860 71.739 27.961 1.00 38.72 130 TRP A O 1
ATOM 1018 N N . GLY A 1 131 ? 21.605 70.325 29.539 1.00 43.91 131 GLY A N 1
ATOM 1019 C CA . GLY A 1 131 ? 20.758 70.907 30.583 1.00 43.91 131 GLY A CA 1
ATOM 1020 C C . GLY A 1 131 ? 21.012 70.440 32.018 1.00 43.91 131 GLY A C 1
ATOM 1021 O O . GLY A 1 131 ? 20.191 69.743 32.594 1.00 43.91 131 GLY A O 1
ATOM 1022 N N . ARG A 1 132 ? 22.103 70.943 32.610 1.00 43.97 132 ARG A N 1
ATOM 1023 C CA . ARG A 1 132 ? 22.203 71.417 34.010 1.00 43.97 132 ARG A CA 1
ATOM 1024 C C . ARG A 1 132 ? 22.031 70.400 35.164 1.00 43.97 132 ARG A C 1
ATOM 1026 O O . ARG A 1 132 ? 20.954 70.195 35.715 1.00 43.97 132 ARG A O 1
ATOM 1033 N N . LYS A 1 133 ? 23.179 69.914 35.653 1.00 45.75 133 LYS A N 1
ATOM 1034 C CA . LYS A 1 133 ? 23.385 69.287 36.976 1.00 45.75 133 LYS A CA 1
ATOM 1035 C C . LYS A 1 133 ? 22.921 70.242 38.099 1.00 45.75 133 LYS A C 1
ATOM 1037 O O . LYS A 1 133 ? 23.483 71.327 38.244 1.00 45.75 133 LYS A O 1
ATOM 1042 N N . LYS A 1 134 ? 21.927 69.849 38.907 1.00 45.38 134 LYS A N 1
ATOM 1043 C CA . LYS A 1 134 ? 21.564 70.525 40.170 1.00 45.38 134 LYS A CA 1
ATOM 1044 C C . LYS A 1 134 ? 22.256 69.835 41.353 1.00 45.38 134 LYS A C 1
ATOM 1046 O O . LYS A 1 134 ? 22.156 68.623 41.518 1.00 45.38 134 LYS A O 1
ATOM 1051 N N . LYS A 1 135 ? 22.961 70.643 42.149 1.00 40.53 135 LYS A N 1
ATOM 1052 C CA . LYS A 1 135 ? 23.595 70.323 43.441 1.00 40.53 135 LYS A CA 1
ATOM 1053 C C . LYS A 1 135 ? 22.534 69.834 44.441 1.00 40.53 135 LYS A C 1
ATOM 1055 O O . LYS A 1 135 ? 21.488 70.473 44.560 1.00 40.53 135 LYS A O 1
ATOM 1060 N N . ARG A 1 136 ? 22.806 68.738 45.157 1.00 41.94 136 ARG A N 1
ATOM 1061 C CA . ARG A 1 136 ? 22.040 68.325 46.347 1.00 41.94 136 ARG A CA 1
ATOM 1062 C C . ARG A 1 136 ? 22.578 69.069 47.576 1.00 41.94 136 ARG A C 1
ATOM 1064 O O . ARG A 1 136 ? 23.772 69.363 47.620 1.00 41.94 136 ARG A O 1
ATOM 1071 N N . ARG A 1 137 ? 21.658 69.412 48.481 1.00 40.41 137 ARG A N 1
ATOM 1072 C CA . ARG A 1 137 ? 21.922 69.870 49.852 1.00 40.41 137 ARG A CA 1
ATOM 1073 C C . ARG A 1 137 ? 22.701 68.821 50.632 1.00 40.41 137 ARG A C 1
ATOM 1075 O O . ARG A 1 137 ? 22.456 67.624 50.353 1.00 40.41 137 ARG A O 1
#

Foldseek 3Di:
DVVLVVVQVVVQVVQLVVLVVVLVVVVVVLVVQCVDPVCVVCNVVSCVVVVVVSVPRHSGDPDDPVNVVPDDPVVVDDDPCLDPVVCVVVDDPVNPDDDDPDPDPDDPVVPDDDPDDDDDPDPDPDDDDDDDDDDDD

InterPro domains:
  IPR018797 FAM98 [PF10239] (3-124)
  IPR018797 FAM98 [PTHR31353] (3-137)

pLDDT: mean 79.63, std 14.74, range [38.72, 96.75]

Sequence (137 aa):
MWALSALSSYLRDQYCYRRRLMLTRLDLTASAFHWTDRAQSQGAAMTNVLKPLRQGLAPESAISLAHVLASRADLSRLVPATGRAARLVTCCPINKVLMGPVPDRGGRPNELEAPMPSWQSRREAGHQRWGRKKKRR